Protein AF-A0A5P2CBC9-F1 (afdb_monomer_lite)

pLDDT: mean 93.11, std 8.22, range [53.38, 98.75]

Secondary structure (DSSP, 8-state):
---HHHHHHHHHHHHHHHHHHHHHHHHHHTT--HHHHHHHHTS-HHHHHHHHTT-SPPPHHHHHHHHHHTTEEEEEEE-SS-EEEEEEEPPP-

InterPro domains:
  IPR001387 Cro/C1-type, helix-turn-helix domain [PS50943] (23-77)
  IPR001387 Cro/C1-type, helix-turn-helix domain [SM00530] (22-77)
  IPR001387 Cro/C1-type, helix-turn-helix domain [cd00093] (20-74)
  IPR010982 Lambda repressor-like, DNA-binding domain superfamily [G3DSA:1.10.260.40] (10-86)
  IPR010982 Lambda repressor-like, DNA-binding domain superfamily [SSF47413] (10-85)

Sequence (93 aa):
METPEAAADRAEIRLAMTFAKAVYDRRTELGLTQTEVAERAGLTQAKISRIEGADAVPTLPLLRRVAMALDASLNIALDADHEEVRFVGHPAA

Radius of gyration: 13.96 Å; chains: 1; bounding box: 29×26×44 Å

Structure (mmCIF, N/CA/C/O backbone):
data_AF-A0A5P2CBC9-F1
#
_entry.id   AF-A0A5P2CBC9-F1
#
loop_
_atom_site.group_PDB
_atom_site.id
_atom_site.type_symbol
_atom_site.label_atom_id
_atom_site.label_alt_id
_atom_site.label_comp_id
_atom_site.label_asym_id
_atom_site.label_entity_id
_atom_site.label_seq_id
_atom_site.pdbx_PDB_ins_code
_atom_site.Cartn_x
_atom_site.Cartn_y
_atom_site.Cartn_z
_atom_site.occupancy
_atom_site.B_iso_or_equiv
_atom_site.auth_seq_id
_atom_site.auth_comp_id
_atom_site.auth_asym_id
_atom_site.auth_atom_id
_atom_site.pdbx_PDB_model_num
ATOM 1 N N . MET A 1 1 ? 10.867 1.947 -32.200 1.00 65.31 1 MET A N 1
ATOM 2 C CA . MET A 1 1 ? 10.899 0.807 -31.265 1.00 65.31 1 MET A CA 1
ATOM 3 C C . MET A 1 1 ? 11.263 1.355 -29.907 1.00 65.31 1 MET A C 1
ATOM 5 O O . MET A 1 1 ? 12.112 2.233 -29.841 1.00 65.31 1 MET A O 1
ATOM 9 N N . GLU A 1 2 ? 10.576 0.893 -28.876 1.00 71.25 2 GLU A N 1
ATOM 10 C CA . GLU A 1 2 ? 10.889 1.192 -27.481 1.00 71.25 2 GLU A CA 1
ATOM 11 C C . GLU A 1 2 ? 12.308 0.744 -27.108 1.00 71.25 2 GLU A C 1
ATOM 13 O O . GLU A 1 2 ? 12.762 -0.286 -27.611 1.00 71.25 2 GLU A O 1
ATOM 18 N N . THR A 1 3 ? 12.988 1.450 -26.203 1.00 87.19 3 THR A N 1
ATOM 19 C CA . THR A 1 3 ? 14.181 0.899 -25.547 1.00 87.19 3 THR A CA 1
ATOM 20 C C . THR A 1 3 ? 13.770 -0.030 -24.393 1.00 87.19 3 THR A C 1
ATOM 22 O O . THR A 1 3 ? 12.726 0.188 -23.774 1.00 87.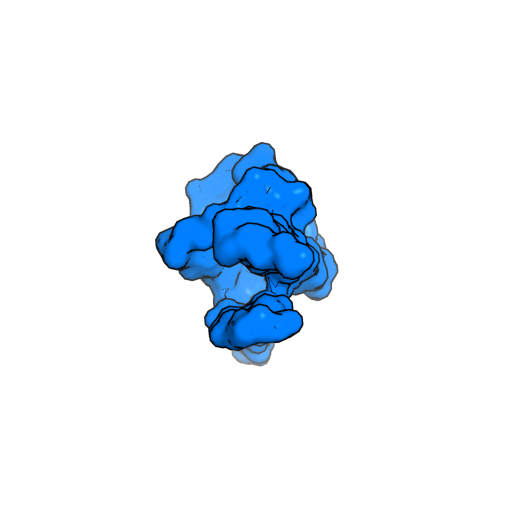19 3 THR A O 1
ATOM 25 N N . PRO A 1 4 ? 14.579 -1.052 -24.053 1.00 82.44 4 PRO A N 1
ATOM 26 C CA . PRO A 1 4 ? 14.321 -1.901 -22.885 1.00 82.44 4 PRO A CA 1
ATOM 27 C C . PRO A 1 4 ? 14.220 -1.116 -21.567 1.00 82.44 4 PRO A C 1
ATOM 29 O O . PRO A 1 4 ? 13.436 -1.472 -20.697 1.00 82.44 4 PRO A O 1
ATOM 32 N N . GLU A 1 5 ? 14.979 -0.026 -21.449 1.00 83.19 5 GLU A N 1
ATOM 33 C CA . GLU A 1 5 ? 14.975 0.873 -20.290 1.00 83.19 5 GLU A CA 1
ATOM 34 C C . GLU A 1 5 ? 13.631 1.602 -20.141 1.00 83.19 5 GLU A C 1
ATOM 36 O O . GLU A 1 5 ? 12.999 1.519 -19.094 1.00 83.19 5 GLU A O 1
ATOM 41 N N . ALA A 1 6 ? 13.104 2.187 -21.224 1.00 85.12 6 ALA A N 1
ATOM 42 C CA . ALA A 1 6 ? 11.797 2.843 -21.193 1.00 85.12 6 ALA A CA 1
ATOM 43 C C . ALA A 1 6 ? 10.651 1.859 -20.888 1.00 85.12 6 ALA A C 1
ATOM 45 O O . ALA A 1 6 ? 9.664 2.224 -20.245 1.00 85.12 6 ALA A O 1
ATOM 46 N N . ALA A 1 7 ? 10.769 0.604 -21.338 1.00 85.50 7 ALA A N 1
ATOM 47 C CA . ALA A 1 7 ? 9.811 -0.447 -21.002 1.00 85.50 7 ALA A CA 1
ATOM 48 C C . ALA A 1 7 ? 9.835 -0.802 -19.506 1.00 85.50 7 ALA A C 1
ATOM 50 O O . ALA A 1 7 ? 8.766 -0.940 -18.906 1.00 85.50 7 ALA A O 1
ATOM 51 N N . ALA A 1 8 ? 11.029 -0.905 -18.913 1.00 85.00 8 ALA A N 1
ATOM 52 C CA . ALA A 1 8 ? 11.215 -1.190 -17.493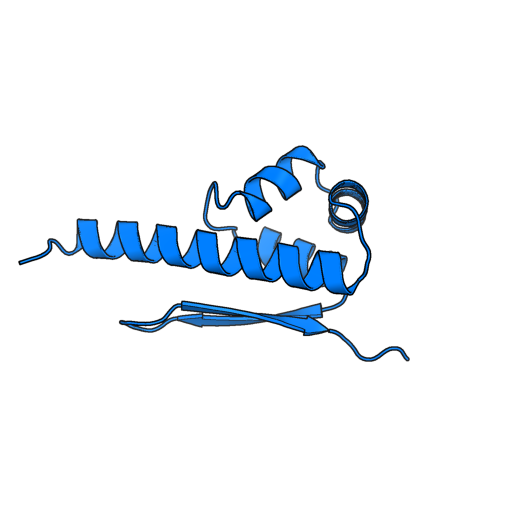 1.00 85.00 8 ALA A CA 1
ATOM 53 C C . ALA A 1 8 ? 10.660 -0.067 -16.605 1.00 85.00 8 ALA A C 1
ATOM 55 O O . ALA A 1 8 ? 9.869 -0.354 -15.707 1.00 85.00 8 ALA A O 1
ATOM 56 N N . ASP A 1 9 ? 10.961 1.197 -16.916 1.00 89.31 9 ASP A N 1
ATOM 57 C CA . ASP A 1 9 ? 10.450 2.350 -16.159 1.00 89.31 9 ASP A CA 1
ATOM 58 C C . ASP A 1 9 ? 8.918 2.376 -16.134 1.00 89.31 9 ASP A C 1
ATOM 60 O O . ASP A 1 9 ? 8.283 2.617 -15.105 1.00 89.31 9 ASP A O 1
ATOM 64 N N . ARG A 1 10 ? 8.280 2.077 -17.271 1.00 88.69 10 ARG A N 1
ATOM 65 C CA . ARG A 1 10 ? 6.818 2.002 -17.319 1.00 88.69 10 ARG A CA 1
ATOM 66 C C . ARG A 1 10 ? 6.257 0.822 -16.543 1.00 88.69 10 ARG A C 1
ATOM 68 O O . ARG A 1 10 ? 5.176 0.970 -15.979 1.00 88.69 10 ARG A O 1
ATOM 75 N N . ALA A 1 11 ? 6.927 -0.328 -16.547 1.00 88.69 11 ALA A N 1
ATOM 76 C CA . ALA A 1 11 ? 6.508 -1.471 -15.738 1.00 88.69 11 ALA A CA 1
ATOM 77 C C . ALA A 1 11 ? 6.586 -1.135 -14.243 1.00 88.69 11 ALA A C 1
ATOM 79 O O . ALA A 1 11 ? 5.657 -1.428 -13.494 1.00 88.69 11 ALA A O 1
ATOM 80 N N . GLU A 1 12 ? 7.635 -0.427 -13.821 1.00 90.06 12 GLU A N 1
ATOM 81 C CA . GLU A 1 12 ? 7.780 0.040 -12.443 1.00 90.06 12 GLU A CA 1
ATOM 82 C C . GLU A 1 12 ? 6.659 1.016 -12.049 1.00 90.06 12 GLU A C 1
ATOM 84 O O . GLU A 1 12 ? 6.012 0.832 -11.015 1.00 90.06 12 GLU A O 1
ATOM 89 N N . ILE A 1 13 ? 6.358 1.999 -12.906 1.00 92.12 13 ILE A N 1
ATOM 90 C CA . ILE A 1 13 ? 5.252 2.945 -12.691 1.00 92.12 13 ILE A CA 1
ATOM 91 C C . ILE A 1 13 ? 3.911 2.206 -12.600 1.00 92.12 13 ILE A C 1
ATOM 93 O O . ILE A 1 13 ? 3.131 2.460 -11.680 1.00 92.12 13 ILE A O 1
ATOM 97 N N . ARG A 1 14 ? 3.633 1.269 -13.518 1.00 92.50 14 ARG A N 1
ATOM 98 C CA . ARG A 1 14 ? 2.391 0.480 -13.487 1.00 92.50 14 ARG A CA 1
ATOM 99 C C . ARG A 1 14 ? 2.281 -0.338 -12.209 1.00 92.50 14 ARG A C 1
ATOM 101 O O . ARG A 1 14 ? 1.236 -0.302 -11.566 1.00 92.50 14 ARG A O 1
ATOM 108 N N . LEU A 1 15 ? 3.356 -1.004 -11.793 1.00 93.50 15 LEU A N 1
ATOM 109 C CA . LEU A 1 15 ? 3.374 -1.776 -10.556 1.00 93.50 15 LEU A CA 1
ATOM 110 C C . LEU A 1 15 ? 3.107 -0.896 -9.326 1.00 93.50 15 LEU A C 1
ATOM 112 O O . LEU A 1 15 ? 2.302 -1.271 -8.470 1.00 93.50 15 LEU A O 1
ATOM 116 N N . ALA A 1 16 ? 3.735 0.282 -9.246 1.00 94.94 16 ALA A N 1
ATOM 117 C CA . ALA A 1 16 ? 3.493 1.234 -8.164 1.00 94.94 16 ALA A CA 1
ATOM 118 C C . ALA A 1 16 ? 2.021 1.681 -8.126 1.00 94.94 16 ALA A C 1
ATOM 120 O O . ALA A 1 16 ? 1.407 1.673 -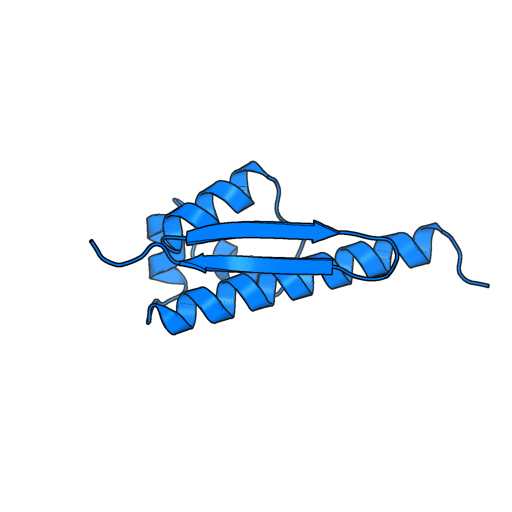7.058 1.00 94.94 16 ALA A O 1
ATOM 121 N N . MET A 1 17 ? 1.427 1.992 -9.284 1.00 95.88 17 MET A N 1
ATOM 122 C CA . MET A 1 17 ? 0.017 2.381 -9.393 1.00 95.88 17 MET A CA 1
ATOM 123 C C . MET A 1 17 ? -0.941 1.245 -9.012 1.00 95.88 17 MET A C 1
ATOM 125 O O . MET A 1 17 ? -1.890 1.470 -8.256 1.00 95.88 17 MET A O 1
ATOM 129 N N . THR A 1 18 ? -0.697 0.022 -9.489 1.00 95.88 18 THR A N 1
ATOM 130 C CA . THR A 1 18 ? -1.530 -1.145 -9.162 1.00 95.88 18 THR A CA 1
ATOM 131 C C . THR A 1 18 ? -1.459 -1.458 -7.668 1.00 95.88 18 THR A C 1
ATOM 133 O O . THR A 1 18 ? -2.492 -1.701 -7.041 1.00 95.88 18 THR A O 1
ATOM 136 N N . PHE A 1 19 ? -0.268 -1.382 -7.062 1.00 96.81 19 PHE A N 1
ATOM 137 C CA . PHE A 1 19 ? -0.117 -1.555 -5.619 1.00 96.81 19 PHE A CA 1
ATOM 138 C C . PHE A 1 19 ? -0.843 -0.463 -4.824 1.00 96.81 19 PHE A C 1
ATOM 140 O O . PHE A 1 19 ? -1.600 -0.779 -3.906 1.00 96.81 19 PHE A O 1
ATOM 147 N N . ALA A 1 20 ? -0.658 0.807 -5.195 1.00 97.88 20 ALA A N 1
ATOM 148 C CA . ALA A 1 20 ? -1.305 1.949 -4.555 1.00 97.88 20 ALA A CA 1
ATOM 149 C C . ALA A 1 20 ? -2.833 1.804 -4.537 1.00 97.88 20 ALA A C 1
ATOM 151 O O . ALA A 1 20 ? -3.468 1.942 -3.487 1.00 97.88 20 ALA A O 1
ATOM 152 N N . LYS A 1 21 ? -3.413 1.440 -5.688 1.00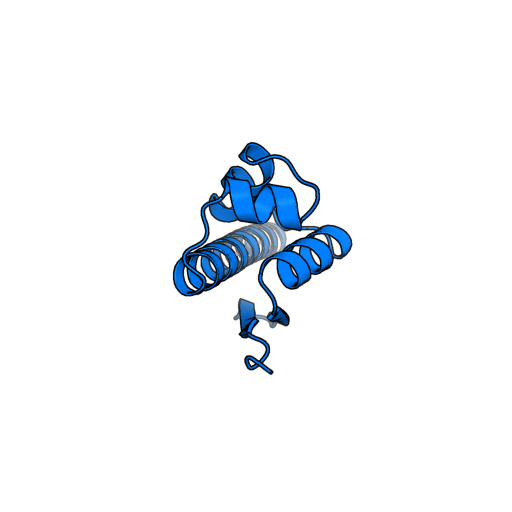 97.94 21 LYS A N 1
ATOM 153 C CA . LYS A 1 21 ? -4.848 1.185 -5.825 1.00 97.94 21 LYS A CA 1
ATOM 154 C C . LYS A 1 21 ? -5.305 0.031 -4.932 1.00 97.94 21 LYS A C 1
ATOM 156 O O . LYS A 1 21 ? -6.290 0.179 -4.218 1.00 97.94 21 LYS A O 1
ATOM 161 N N . ALA A 1 22 ? -4.585 -1.091 -4.927 1.00 97.88 22 ALA A N 1
ATOM 162 C CA . ALA A 1 22 ? -4.947 -2.253 -4.117 1.00 97.88 22 ALA A CA 1
ATOM 163 C C . ALA A 1 22 ? -4.944 -1.940 -2.606 1.00 97.88 22 ALA A C 1
ATOM 165 O O . ALA A 1 22 ? -5.824 -2.404 -1.879 1.00 97.88 22 ALA A O 1
ATOM 166 N N . VAL A 1 23 ? -3.987 -1.128 -2.137 1.00 98.19 23 VAL A N 1
ATOM 167 C CA . VAL A 1 23 ? -3.937 -0.653 -0.744 1.00 98.19 23 VAL A CA 1
ATOM 168 C C . VAL A 1 23 ? -5.139 0.234 -0.426 1.00 98.19 23 VAL A C 1
ATOM 170 O O . VAL A 1 23 ? -5.818 -0.007 0.572 1.00 98.19 23 VAL A O 1
ATOM 173 N N . TYR A 1 24 ? -5.423 1.224 -1.278 1.00 98.56 24 TYR A N 1
ATOM 174 C CA . TYR A 1 24 ? -6.563 2.127 -1.108 1.00 98.56 24 TYR A CA 1
ATOM 175 C C . TYR A 1 24 ? -7.895 1.364 -1.067 1.00 98.56 24 TYR A C 1
ATOM 177 O O . TYR A 1 24 ? -8.693 1.555 -0.146 1.00 98.56 24 TYR A O 1
ATOM 185 N N . ASP A 1 25 ? -8.121 0.470 -2.032 1.00 98.31 25 ASP A N 1
ATOM 186 C CA . ASP A 1 25 ? -9.357 -0.304 -2.151 1.00 98.31 25 ASP A CA 1
ATOM 187 C C . ASP A 1 25 ? -9.590 -1.147 -0.893 1.00 98.31 25 ASP A C 1
ATOM 189 O O . ASP A 1 25 ? -10.637 -1.043 -0.257 1.00 98.31 25 ASP A O 1
ATOM 193 N N . ARG A 1 26 ? -8.585 -1.916 -0.454 1.00 98.06 26 ARG A N 1
ATOM 194 C CA . ARG A 1 26 ? -8.729 -2.753 0.743 1.00 98.06 26 ARG A CA 1
ATOM 195 C C . ARG A 1 26 ? -8.874 -1.922 2.017 1.00 98.06 26 ARG A C 1
ATOM 197 O O . ARG A 1 26 ? -9.662 -2.268 2.894 1.00 98.06 26 ARG A O 1
ATOM 204 N N . ARG A 1 27 ? -8.134 -0.816 2.139 1.00 98.31 27 ARG A N 1
ATOM 205 C CA . ARG A 1 27 ? -8.262 0.094 3.283 1.00 98.31 27 ARG A CA 1
ATOM 206 C C . ARG A 1 27 ? -9.688 0.639 3.394 1.00 98.31 27 ARG A C 1
ATOM 208 O O . ARG A 1 27 ? -10.244 0.668 4.491 1.00 98.31 27 ARG A O 1
ATOM 215 N N . THR A 1 28 ? -10.255 1.090 2.277 1.00 98.19 28 THR A N 1
ATOM 216 C CA . THR A 1 28 ? -11.611 1.655 2.239 1.00 98.19 28 THR A CA 1
ATOM 217 C C . THR A 1 28 ? -12.689 0.600 2.460 1.00 98.19 28 THR A C 1
ATOM 219 O O . THR A 1 28 ? -13.640 0.877 3.185 1.00 98.19 28 THR A O 1
ATOM 222 N N . GLU A 1 29 ? -12.508 -0.619 1.947 1.00 97.62 29 GLU A N 1
ATOM 223 C CA . GLU A 1 29 ? -13.373 -1.770 2.240 1.00 97.62 29 GLU A CA 1
ATOM 224 C C . GLU A 1 29 ? -13.443 -2.066 3.748 1.00 97.62 29 GLU A C 1
ATOM 226 O O . GLU A 1 29 ? -14.510 -2.355 4.283 1.00 97.62 29 GLU A O 1
ATOM 231 N N . LEU A 1 30 ? -12.317 -1.927 4.454 1.00 96.88 30 LEU A N 1
ATOM 232 C CA . LEU A 1 30 ? -12.233 -2.079 5.909 1.00 96.88 30 LEU A CA 1
ATOM 233 C C . LEU A 1 30 ? -12.714 -0.851 6.701 1.00 96.88 30 LEU A C 1
ATOM 235 O O . LEU A 1 30 ? -12.704 -0.884 7.931 1.00 96.88 30 LEU A O 1
ATOM 239 N N . GLY A 1 31 ? -13.087 0.243 6.029 1.00 98.00 31 GLY A N 1
ATOM 240 C CA . GLY A 1 31 ? -13.500 1.490 6.676 1.00 98.00 31 GLY A CA 1
ATOM 241 C C . GLY A 1 31 ? -12.378 2.217 7.424 1.00 98.00 31 GLY A C 1
ATOM 242 O O . GLY A 1 31 ? -12.664 3.009 8.317 1.00 98.00 31 GLY A O 1
ATOM 243 N N . LEU A 1 32 ? -11.112 1.955 7.084 1.00 98.38 32 LEU A N 1
ATOM 244 C CA . LEU A 1 32 ? -9.957 2.512 7.789 1.00 98.38 32 LEU A CA 1
ATOM 245 C C . LEU A 1 32 ? -9.475 3.824 7.164 1.00 98.38 32 LEU A C 1
ATOM 247 O O . LEU A 1 32 ? -9.444 4.019 5.945 1.00 98.38 32 LEU A O 1
ATOM 251 N N . THR A 1 33 ? -8.990 4.717 8.010 1.00 98.69 33 THR A N 1
ATOM 252 C CA . THR A 1 33 ? -8.198 5.885 7.631 1.00 98.69 33 THR A CA 1
ATOM 253 C C . THR A 1 33 ? -6.749 5.490 7.335 1.00 98.69 33 THR A C 1
ATOM 255 O O . THR A 1 33 ? -6.256 4.437 7.746 1.00 98.69 33 THR A O 1
ATOM 258 N N . GLN A 1 34 ? -6.019 6.354 6.624 1.00 98.69 34 GLN A N 1
ATOM 259 C CA . GLN A 1 34 ? -4.587 6.139 6.382 1.00 98.69 34 GLN A CA 1
ATOM 260 C C . GLN A 1 34 ? -3.776 6.108 7.688 1.00 98.69 34 GLN A C 1
ATOM 262 O O . GLN A 1 34 ? -2.787 5.382 7.771 1.00 98.69 34 GLN A O 1
ATOM 267 N N . THR A 1 35 ? -4.187 6.877 8.703 1.00 98.69 35 THR A N 1
ATOM 268 C CA . THR A 1 35 ? -3.550 6.884 10.028 1.00 98.69 35 THR A CA 1
ATOM 269 C C . THR A 1 35 ? -3.708 5.535 10.720 1.00 98.69 35 THR A C 1
ATOM 271 O O . THR A 1 35 ? -2.718 4.985 11.187 1.00 98.69 35 THR A O 1
ATOM 274 N N . GLU A 1 36 ? -4.904 4.945 10.703 1.00 98.75 36 GLU A N 1
ATOM 275 C CA . GLU A 1 36 ? -5.143 3.635 11.323 1.00 98.75 36 GLU A CA 1
ATOM 276 C C . GLU A 1 36 ? -4.339 2.519 10.643 1.00 98.75 36 GLU A C 1
ATOM 278 O O . GLU A 1 36 ? -3.769 1.664 11.320 1.00 98.75 36 GLU A O 1
ATOM 283 N N . VAL A 1 37 ? -4.223 2.531 9.308 1.00 98.50 37 VAL A N 1
ATOM 284 C CA . VAL A 1 37 ? -3.342 1.580 8.603 1.00 98.50 37 VAL A CA 1
ATOM 285 C C . VAL A 1 37 ? -1.878 1.817 8.964 1.00 98.50 37 VAL A C 1
ATOM 287 O O . VAL A 1 37 ? -1.135 0.856 9.160 1.00 98.50 37 VAL A O 1
ATOM 290 N N . ALA A 1 38 ? -1.452 3.076 9.079 1.00 98.44 38 ALA A N 1
ATOM 291 C CA . ALA A 1 38 ? -0.085 3.411 9.456 1.00 98.44 38 ALA A CA 1
ATOM 292 C C . ALA A 1 38 ? 0.261 2.883 10.853 1.00 98.44 38 ALA A C 1
ATOM 294 O O . ALA A 1 38 ? 1.292 2.232 11.015 1.00 98.44 38 ALA A O 1
ATOM 295 N N . GLU A 1 39 ? -0.620 3.091 11.829 1.00 98.50 39 GLU A N 1
ATOM 296 C CA . GLU A 1 39 ? -0.468 2.583 13.194 1.00 98.50 39 GLU A CA 1
ATOM 297 C C . GLU A 1 39 ? -0.362 1.055 13.210 1.00 98.50 39 GLU A C 1
ATOM 299 O O . GLU A 1 39 ? 0.602 0.510 13.753 1.00 98.50 39 GLU A O 1
ATOM 304 N N . ARG A 1 40 ? -1.278 0.358 12.525 1.00 98.19 40 ARG A N 1
ATOM 305 C CA . ARG A 1 40 ? -1.255 -1.111 12.401 1.00 98.19 40 ARG A CA 1
ATOM 306 C C . ARG A 1 40 ? 0.010 -1.631 11.712 1.00 98.19 40 ARG A C 1
ATOM 308 O O . ARG A 1 40 ? 0.507 -2.699 12.062 1.00 98.19 40 ARG A O 1
ATOM 315 N N . ALA A 1 41 ? 0.540 -0.889 10.739 1.00 97.56 41 ALA A N 1
ATOM 316 C CA . ALA A 1 41 ? 1.741 -1.256 9.991 1.00 97.56 41 ALA A CA 1
ATOM 317 C C . ALA A 1 41 ? 3.057 -0.856 10.690 1.00 97.56 41 ALA A C 1
ATOM 319 O O . ALA A 1 41 ? 4.135 -1.219 10.203 1.00 97.56 41 ALA A O 1
ATOM 320 N N . GLY A 1 42 ? 3.003 -0.087 11.785 1.00 97.81 42 GLY A N 1
ATOM 321 C CA . GLY A 1 42 ? 4.185 0.515 12.412 1.00 97.81 42 GLY A CA 1
ATOM 322 C C . GLY A 1 42 ? 4.882 1.539 11.505 1.00 97.81 42 GLY A C 1
ATOM 323 O O . GLY A 1 42 ? 6.111 1.556 11.402 1.00 97.81 42 GLY A O 1
ATOM 324 N N . LEU A 1 43 ? 4.101 2.346 10.787 1.00 97.38 43 LEU A N 1
ATOM 325 C CA . LEU A 1 43 ? 4.540 3.363 9.829 1.00 97.38 43 LEU A CA 1
ATOM 326 C C . LEU A 1 43 ? 3.961 4.737 10.191 1.00 97.38 43 LEU A C 1
ATOM 328 O O . LEU A 1 43 ? 3.132 4.876 11.082 1.00 97.38 43 LEU A O 1
ATOM 332 N N . THR A 1 44 ? 4.382 5.775 9.468 1.00 98.25 44 THR A N 1
ATOM 333 C CA . THR A 1 44 ? 3.758 7.102 9.558 1.00 98.25 44 THR A CA 1
ATOM 334 C C . THR A 1 44 ? 2.604 7.226 8.564 1.00 98.25 44 THR A C 1
ATOM 336 O O . THR A 1 44 ? 2.655 6.641 7.479 1.00 98.25 44 THR A O 1
ATOM 339 N N . GLN A 1 45 ? 1.594 8.048 8.875 1.00 98.19 45 GLN A N 1
ATOM 340 C CA . GLN A 1 45 ? 0.504 8.339 7.932 1.00 98.19 45 GLN A CA 1
ATOM 341 C C . GLN A 1 45 ? 1.044 8.891 6.602 1.00 98.19 45 GLN A C 1
ATOM 343 O O . GLN A 1 45 ? 0.609 8.457 5.540 1.00 98.19 45 GLN A O 1
ATOM 348 N N . ALA A 1 46 ? 2.074 9.746 6.637 1.00 98.06 46 ALA A N 1
ATOM 349 C CA . ALA A 1 46 ? 2.731 10.244 5.430 1.00 98.06 46 ALA A CA 1
ATOM 350 C C . ALA A 1 46 ? 3.342 9.116 4.577 1.00 98.06 46 ALA A C 1
ATOM 352 O O . ALA A 1 46 ? 3.387 9.219 3.355 1.00 98.06 46 ALA A O 1
ATOM 353 N N . LYS A 1 47 ? 3.824 8.024 5.190 1.00 97.44 47 LYS A N 1
ATOM 354 C CA . LYS A 1 47 ? 4.319 6.857 4.445 1.00 97.44 47 LYS A CA 1
ATOM 355 C C . LYS A 1 47 ? 3.181 6.109 3.751 1.00 97.44 47 LYS A C 1
ATOM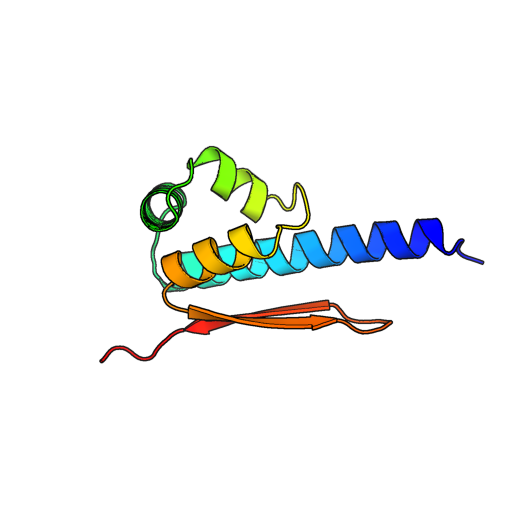 357 O O . LYS A 1 47 ? 3.370 5.740 2.600 1.00 97.44 47 LYS A O 1
ATOM 362 N N . ILE A 1 48 ? 2.029 5.939 4.405 1.00 98.06 48 ILE A N 1
ATOM 363 C CA . ILE A 1 48 ? 0.829 5.356 3.781 1.00 98.06 48 ILE A CA 1
ATOM 364 C C . ILE A 1 48 ? 0.299 6.252 2.657 1.00 98.06 48 ILE A C 1
ATOM 366 O O . ILE A 1 48 ? 0.008 5.753 1.579 1.00 98.06 48 ILE A O 1
ATOM 370 N N . SER A 1 49 ? 0.267 7.571 2.860 1.00 97.88 49 SER A N 1
ATOM 371 C CA . SER A 1 49 ? -0.142 8.530 1.827 1.00 97.88 49 SER A CA 1
ATOM 372 C C . SER A 1 49 ? 0.717 8.418 0.560 1.00 97.88 49 SER A C 1
ATOM 374 O O . SER A 1 49 ? 0.175 8.268 -0.527 1.00 97.88 49 SER A O 1
ATOM 376 N N . ARG A 1 50 ? 2.053 8.366 0.689 1.00 97.31 50 ARG A N 1
ATOM 377 C CA . ARG A 1 50 ? 2.957 8.152 -0.461 1.00 97.31 50 ARG A CA 1
ATOM 378 C C . ARG A 1 50 ? 2.770 6.794 -1.140 1.00 97.31 50 ARG A C 1
ATOM 380 O O . ARG A 1 50 ? 2.923 6.685 -2.350 1.00 97.31 50 ARG A O 1
ATOM 387 N N . ILE A 1 51 ? 2.453 5.754 -0.366 1.00 97.00 51 ILE A N 1
ATOM 388 C CA . ILE A 1 51 ? 2.140 4.428 -0.913 1.00 97.00 51 ILE A CA 1
ATOM 389 C C . ILE A 1 51 ? 0.872 4.498 -1.769 1.00 97.00 51 ILE A C 1
ATOM 391 O O . ILE A 1 51 ? 0.889 4.038 -2.903 1.00 97.00 51 ILE A O 1
ATOM 395 N N . GLU A 1 52 ? -0.201 5.100 -1.257 1.00 97.88 52 GLU A N 1
ATOM 396 C CA . GLU A 1 52 ? -1.456 5.281 -2.004 1.00 97.88 52 GLU A CA 1
ATOM 397 C C . GLU A 1 52 ? -1.336 6.313 -3.138 1.00 97.88 52 GLU A C 1
ATOM 399 O O . GLU A 1 52 ? -2.155 6.316 -4.052 1.00 97.88 52 GLU A O 1
ATOM 404 N N . GLY A 1 53 ? -0.300 7.155 -3.105 1.00 97.44 53 GLY A N 1
ATOM 405 C CA . GLY A 1 53 ? 0.081 8.082 -4.172 1.00 97.44 53 GLY A CA 1
ATOM 406 C C . GLY A 1 53 ? 0.967 7.478 -5.266 1.00 97.44 53 GLY A C 1
ATOM 407 O O . GLY A 1 53 ? 1.285 8.181 -6.219 1.00 97.44 53 GLY A O 1
ATOM 408 N N . ALA A 1 54 ? 1.345 6.198 -5.155 1.00 95.94 54 ALA 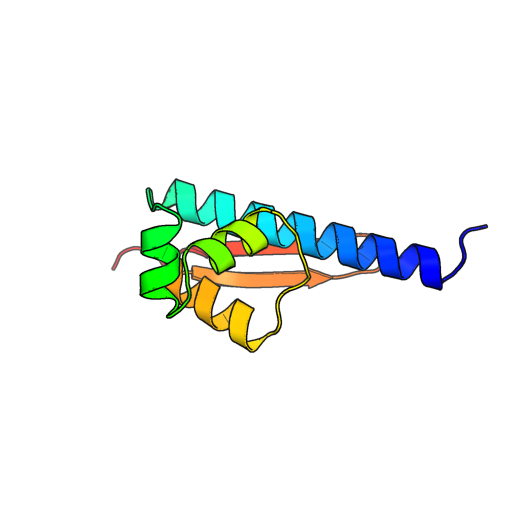A N 1
ATOM 409 C CA . ALA A 1 54 ? 2.238 5.509 -6.092 1.00 95.94 54 ALA A CA 1
ATOM 410 C C . ALA A 1 54 ? 3.638 6.147 -6.238 1.00 95.94 54 ALA A C 1
ATOM 412 O O . ALA A 1 54 ? 4.258 6.037 -7.293 1.00 95.94 54 ALA A O 1
ATOM 413 N N . ASP A 1 55 ? 4.171 6.764 -5.175 1.00 92.50 55 ASP A N 1
ATOM 414 C CA . ASP A 1 55 ? 5.478 7.445 -5.213 1.00 92.50 55 ASP A CA 1
ATOM 415 C C . ASP A 1 55 ? 6.653 6.507 -5.548 1.00 92.50 55 ASP A C 1
ATOM 417 O O . ASP A 1 55 ? 7.676 6.959 -6.059 1.00 92.50 55 ASP A O 1
ATOM 421 N N . ALA A 1 56 ? 6.555 5.223 -5.185 1.00 84.69 56 ALA A N 1
ATOM 422 C CA . ALA A 1 56 ? 7.584 4.218 -5.443 1.00 84.69 56 ALA A CA 1
ATOM 423 C C . ALA A 1 56 ? 7.042 2.791 -5.283 1.00 84.69 56 ALA A C 1
ATOM 425 O O . ALA A 1 56 ? 6.100 2.552 -4.519 1.00 84.69 56 ALA A O 1
ATOM 426 N N . VAL A 1 57 ? 7.716 1.822 -5.911 1.00 88.12 57 VAL A N 1
ATOM 427 C CA . VAL A 1 57 ? 7.456 0.397 -5.671 1.00 88.12 57 VAL A CA 1
ATOM 428 C C . VAL A 1 57 ? 7.884 0.014 -4.241 1.00 88.12 57 VAL A C 1
ATOM 430 O O . VAL A 1 57 ? 9.005 0.315 -3.815 1.00 88.12 57 VAL A O 1
ATOM 433 N N . PRO A 1 58 ? 7.017 -0.645 -3.450 1.00 90.56 58 PRO A N 1
ATOM 434 C CA . PRO A 1 58 ? 7.354 -1.055 -2.092 1.00 90.56 58 PRO A CA 1
ATOM 435 C C . PRO A 1 58 ? 8.351 -2.215 -2.074 1.00 90.56 58 PRO A C 1
ATOM 437 O O . PRO A 1 58 ? 8.336 -3.102 -2.921 1.00 90.56 58 PRO A O 1
ATOM 440 N N . THR A 1 59 ? 9.154 -2.284 -1.015 1.00 94.62 59 THR A N 1
ATOM 441 C CA . THR A 1 59 ? 10.013 -3.444 -0.752 1.00 94.62 59 THR A CA 1
ATOM 442 C C . THR A 1 59 ? 9.212 -4.610 -0.165 1.00 94.62 59 THR A C 1
ATOM 444 O O . THR A 1 59 ? 8.212 -4.395 0.522 1.00 94.62 59 THR A O 1
ATOM 447 N N . LEU A 1 60 ? 9.682 -5.853 -0.336 1.00 95.94 60 LEU A N 1
ATOM 448 C CA . LEU A 1 60 ? 9.027 -7.044 0.238 1.00 95.94 60 LEU A CA 1
ATOM 449 C C . LEU A 1 60 ? 8.712 -6.928 1.749 1.00 95.94 60 LEU A C 1
ATOM 451 O O . LEU A 1 60 ? 7.603 -7.289 2.152 1.00 95.94 60 LEU A O 1
ATOM 455 N N . PRO A 1 61 ? 9.600 -6.381 2.608 1.00 96.38 61 PRO A N 1
ATOM 456 C CA . PRO A 1 61 ? 9.263 -6.153 4.013 1.00 96.38 61 PRO A CA 1
ATOM 457 C C . PRO A 1 61 ? 8.093 -5.183 4.221 1.00 96.38 61 PRO A C 1
ATOM 459 O O . PRO A 1 61 ? 7.289 -5.377 5.133 1.00 96.38 61 PRO A O 1
ATOM 462 N N . LEU A 1 62 ? 7.985 -4.144 3.390 1.00 96.12 62 LEU A N 1
ATOM 463 C CA . LEU A 1 62 ? 6.889 -3.180 3.454 1.00 96.12 62 LEU A CA 1
ATOM 464 C C . LEU A 1 62 ? 5.572 -3.811 2.987 1.00 96.12 62 LEU A C 1
ATOM 466 O O . LEU A 1 62 ? 4.560 -3.642 3.663 1.00 96.12 62 LEU A O 1
ATOM 470 N N . LEU A 1 63 ? 5.607 -4.603 1.911 1.00 97.06 63 LEU A N 1
ATOM 471 C CA . LEU A 1 63 ? 4.458 -5.377 1.432 1.00 97.06 63 LEU A CA 1
ATOM 472 C C . LEU A 1 63 ? 3.859 -6.241 2.550 1.00 97.06 63 LEU A C 1
ATOM 474 O O . LEU A 1 63 ? 2.657 -6.182 2.805 1.00 97.06 63 LEU A O 1
ATOM 478 N N . ARG A 1 64 ? 4.708 -6.974 3.285 1.00 96.94 64 ARG A N 1
ATOM 479 C CA . ARG A 1 64 ? 4.274 -7.805 4.419 1.00 96.94 64 ARG A CA 1
ATOM 480 C C . ARG A 1 64 ? 3.596 -6.987 5.520 1.00 96.94 64 ARG A C 1
ATOM 482 O O . ARG A 1 64 ? 2.560 -7.403 6.028 1.00 96.94 64 ARG A O 1
ATOM 489 N N . ARG A 1 65 ? 4.168 -5.839 5.901 1.00 97.50 65 ARG A N 1
ATOM 490 C CA . ARG A 1 65 ? 3.594 -4.972 6.949 1.00 97.50 65 ARG A CA 1
ATOM 491 C C . ARG A 1 65 ? 2.224 -4.437 6.552 1.00 97.50 65 ARG A C 1
ATOM 493 O O . ARG A 1 65 ? 1.308 -4.464 7.364 1.00 97.50 65 ARG A O 1
ATOM 500 N N . VAL A 1 66 ? 2.088 -3.982 5.308 1.00 97.69 66 VAL A N 1
ATOM 501 C CA . VAL A 1 66 ? 0.823 -3.449 4.790 1.00 97.69 66 VAL A CA 1
ATOM 502 C C . VAL A 1 66 ? -0.237 -4.551 4.699 1.00 97.69 66 VAL A C 1
ATOM 504 O O . VAL A 1 66 ? -1.356 -4.332 5.144 1.00 97.69 66 VAL A O 1
ATOM 507 N N . ALA A 1 67 ? 0.116 -5.752 4.231 1.00 97.81 67 ALA A N 1
ATOM 508 C CA . ALA A 1 67 ? -0.802 -6.896 4.195 1.00 97.81 67 ALA A CA 1
ATOM 509 C C . ALA A 1 67 ? -1.344 -7.260 5.588 1.00 97.81 67 ALA A C 1
ATOM 511 O O . ALA A 1 67 ? -2.552 -7.395 5.769 1.00 97.81 67 ALA A O 1
ATOM 512 N N . MET A 1 68 ? -0.464 -7.320 6.594 1.00 97.38 68 MET A N 1
ATOM 513 C CA . MET A 1 68 ? -0.869 -7.559 7.984 1.00 97.38 68 MET A CA 1
ATOM 514 C C . MET A 1 68 ? -1.766 -6.438 8.529 1.00 97.38 68 MET A C 1
ATOM 516 O O . MET A 1 68 ? -2.758 -6.717 9.195 1.00 97.38 68 MET A O 1
ATOM 520 N N . ALA A 1 69 ? -1.451 -5.174 8.231 1.00 97.88 69 ALA A N 1
ATOM 521 C CA . ALA A 1 69 ? -2.248 -4.030 8.673 1.00 97.88 69 ALA A CA 1
ATOM 522 C C . ALA A 1 69 ? -3.658 -3.991 8.055 1.00 97.88 69 ALA A C 1
ATOM 524 O O . ALA A 1 69 ? -4.594 -3.483 8.678 1.00 97.88 69 ALA A O 1
ATOM 525 N N . LEU A 1 70 ? -3.797 -4.543 6.848 1.00 98.06 70 LEU A N 1
ATOM 526 C CA . LEU A 1 70 ? -5.036 -4.636 6.075 1.00 98.06 70 LEU A CA 1
ATOM 527 C C . LEU A 1 70 ? -5.776 -5.972 6.255 1.00 98.06 70 LEU A C 1
ATOM 529 O O . LEU A 1 70 ? -6.658 -6.285 5.453 1.00 98.06 70 LEU A O 1
ATOM 533 N N . ASP A 1 71 ? -5.405 -6.759 7.269 1.00 96.69 71 ASP A N 1
ATOM 534 C CA . ASP A 1 71 ? -5.980 -8.077 7.564 1.00 96.69 71 ASP A CA 1
ATOM 535 C C . ASP A 1 71 ? -6.225 -8.919 6.299 1.00 96.69 71 ASP A C 1
ATOM 537 O O . ASP A 1 71 ? -7.346 -9.318 5.959 1.00 96.69 71 ASP A O 1
ATOM 541 N N . ALA A 1 72 ? -5.156 -9.070 5.520 1.00 97.44 72 ALA A N 1
ATOM 542 C CA . ALA A 1 72 ? -5.212 -9.695 4.216 1.00 97.44 72 ALA A CA 1
ATOM 543 C C . ALA A 1 72 ? -3.920 -10.440 3.884 1.00 97.44 72 ALA A C 1
ATOM 545 O O . ALA A 1 72 ? -2.824 -10.110 4.344 1.00 97.44 72 ALA A O 1
ATOM 546 N N . SER A 1 73 ? -4.058 -11.417 2.999 1.00 97.38 73 SER A N 1
ATOM 547 C CA . SER A 1 73 ? -2.954 -11.973 2.227 1.00 97.38 73 SER A CA 1
ATOM 548 C C . SER A 1 73 ? -2.729 -11.126 0.973 1.00 97.38 73 SER A C 1
ATOM 550 O O . SER A 1 73 ? -3.677 -10.581 0.413 1.00 97.38 73 SER A O 1
ATOM 552 N N . LEU A 1 74 ? -1.481 -11.002 0.522 1.00 97.00 74 LEU A N 1
ATOM 553 C CA . LEU A 1 74 ? -1.129 -10.238 -0.675 1.00 97.00 74 LEU A CA 1
ATOM 554 C C . LEU A 1 74 ? -0.726 -11.184 -1.805 1.00 97.00 74 LEU A C 1
ATOM 556 O O . LEU A 1 74 ? 0.264 -11.904 -1.680 1.00 97.00 74 LEU A O 1
ATOM 560 N N . ASN A 1 75 ? -1.454 -11.113 -2.915 1.00 96.62 75 ASN A N 1
ATOM 561 C CA . ASN A 1 75 ? -1.149 -11.829 -4.146 1.00 96.62 75 ASN A CA 1
ATOM 562 C C . ASN A 1 75 ? -0.631 -10.836 -5.189 1.00 96.62 75 ASN A C 1
ATOM 564 O O . ASN A 1 75 ? -1.260 -9.804 -5.431 1.00 96.62 75 ASN A O 1
ATOM 568 N N . ILE A 1 76 ? 0.511 -11.158 -5.796 1.00 95.19 76 ILE A N 1
ATOM 569 C CA . ILE A 1 76 ? 1.124 -10.372 -6.868 1.00 95.19 76 ILE A CA 1
ATOM 570 C C . ILE A 1 76 ? 1.391 -11.310 -8.045 1.00 95.19 76 ILE A C 1
ATOM 572 O O . ILE A 1 76 ? 2.028 -12.348 -7.860 1.00 95.19 76 ILE A O 1
ATOM 576 N N . ALA A 1 77 ? 0.926 -10.935 -9.235 1.00 93.94 77 ALA A N 1
ATOM 577 C CA . ALA A 1 77 ? 1.246 -11.610 -10.489 1.00 93.94 77 ALA A CA 1
ATOM 578 C C . ALA A 1 77 ? 1.898 -10.600 -11.439 1.00 93.94 77 ALA A C 1
ATOM 580 O O . ALA A 1 77 ? 1.342 -9.529 -11.665 1.00 93.94 77 ALA A O 1
ATOM 581 N N . LEU A 1 78 ? 3.086 -10.927 -11.949 1.00 91.44 78 LEU A N 1
ATOM 582 C CA . LEU A 1 78 ? 3.860 -10.074 -12.852 1.00 91.44 78 LEU A CA 1
ATOM 583 C C . LEU A 1 78 ? 4.245 -10.898 -14.077 1.00 91.44 78 LEU A C 1
ATOM 585 O O . LEU A 1 78 ? 4.885 -11.943 -13.933 1.00 91.44 78 LEU A O 1
ATOM 589 N N . ASP A 1 79 ? 3.880 -10.424 -15.260 1.00 89.44 79 ASP A N 1
ATOM 590 C CA . ASP A 1 79 ? 4.313 -10.988 -16.536 1.00 89.44 79 ASP A CA 1
ATOM 591 C C . ASP A 1 79 ? 4.736 -9.879 -17.518 1.00 89.44 79 ASP A C 1
ATOM 593 O O . ASP A 1 79 ? 4.967 -8.739 -17.117 1.00 89.44 79 ASP A O 1
ATOM 597 N N . ALA A 1 80 ? 4.943 -10.227 -18.790 1.00 81.88 80 ALA A N 1
ATOM 598 C CA . ALA A 1 80 ? 5.462 -9.299 -19.793 1.00 81.88 80 ALA A CA 1
ATOM 599 C C . ALA A 1 80 ? 4.526 -8.110 -20.077 1.00 81.88 80 ALA A C 1
ATOM 601 O O . ALA A 1 80 ? 5.012 -7.035 -20.429 1.00 81.88 80 ALA A O 1
ATOM 602 N N . ASP A 1 81 ? 3.214 -8.299 -19.915 1.00 81.31 81 ASP A N 1
ATOM 603 C CA . ASP A 1 81 ? 2.192 -7.343 -20.345 1.00 81.31 81 ASP A CA 1
ATOM 604 C C . ASP A 1 81 ? 1.250 -6.922 -19.202 1.00 81.31 81 ASP A C 1
ATOM 606 O O . ASP A 1 81 ? 0.420 -6.025 -19.385 1.00 81.31 81 ASP A O 1
ATOM 610 N N . HIS A 1 82 ? 1.357 -7.553 -18.028 1.00 82.50 82 HIS A N 1
ATOM 611 C CA . HIS A 1 82 ? 0.411 -7.381 -16.937 1.00 82.50 82 HIS A CA 1
ATOM 612 C C . HIS A 1 82 ? 1.051 -7.382 -15.543 1.00 82.50 82 HIS A C 1
ATOM 614 O O . HIS A 1 82 ? 1.822 -8.269 -15.168 1.00 82.50 82 HIS A O 1
ATOM 620 N N . GLU A 1 83 ? 0.638 -6.408 -14.731 1.00 90.62 83 GLU A N 1
ATOM 621 C CA . GLU A 1 83 ? 0.890 -6.363 -13.296 1.00 90.62 83 GLU A CA 1
ATOM 622 C C . GLU A 1 83 ? -0.435 -6.428 -12.522 1.00 90.62 83 GLU A C 1
ATOM 624 O O . GLU A 1 83 ? -1.257 -5.509 -12.579 1.00 90.62 83 GLU A O 1
ATOM 629 N N . GLU A 1 84 ? -0.622 -7.496 -11.747 1.00 93.50 84 GLU A N 1
ATOM 630 C CA . GLU A 1 84 ? -1.750 -7.671 -10.838 1.00 93.50 84 GLU A CA 1
ATOM 631 C C . GLU A 1 84 ? -1.289 -7.593 -9.383 1.00 93.50 84 GLU A C 1
ATOM 633 O O . GLU A 1 84 ? -0.354 -8.282 -8.973 1.00 93.50 84 GLU A O 1
ATOM 638 N N . VAL A 1 85 ? -2.003 -6.813 -8.573 1.00 96.25 85 VAL A N 1
ATOM 639 C CA . VAL A 1 85 ? -1.853 -6.801 -7.117 1.00 96.25 85 VAL A CA 1
ATOM 640 C C . VAL A 1 85 ? -3.233 -6.912 -6.488 1.00 96.25 85 VAL A C 1
ATOM 642 O O . VAL A 1 85 ? -4.113 -6.099 -6.771 1.00 96.25 85 VAL A O 1
ATOM 645 N N . ARG A 1 86 ? -3.427 -7.898 -5.610 1.00 96.94 86 ARG A N 1
ATOM 646 C CA . ARG A 1 86 ? -4.684 -8.092 -4.878 1.00 96.94 86 ARG A CA 1
ATOM 647 C C . ARG A 1 86 ? -4.426 -8.385 -3.407 1.00 96.94 86 ARG A C 1
ATOM 649 O O . ARG A 1 86 ? -3.638 -9.267 -3.072 1.00 96.94 86 ARG A O 1
ATOM 656 N N . PHE A 1 87 ? -5.149 -7.686 -2.535 1.00 97.38 87 PHE A N 1
ATOM 657 C CA . PHE A 1 87 ? -5.282 -8.063 -1.131 1.00 97.38 87 PHE A CA 1
ATOM 658 C C . PHE A 1 87 ? -6.506 -8.965 -0.979 1.00 97.38 87 PHE A C 1
ATOM 660 O O . PHE A 1 87 ? -7.622 -8.566 -1.299 1.00 97.38 87 PHE A O 1
ATOM 667 N N . VAL A 1 88 ? -6.292 -10.186 -0.502 1.00 96.75 88 VAL A N 1
ATOM 668 C CA . VAL A 1 88 ? -7.350 -11.148 -0.195 1.00 96.75 88 VAL A CA 1
ATOM 669 C C . VAL A 1 88 ? -7.603 -11.087 1.300 1.00 96.75 88 VAL A C 1
ATOM 671 O O . VAL A 1 88 ? -6.763 -11.524 2.087 1.00 96.75 88 VAL A O 1
ATOM 674 N N . GLY A 1 89 ? -8.739 -10.510 1.686 1.00 94.44 89 GLY A N 1
ATOM 675 C CA . GLY A 1 89 ? -9.132 -10.402 3.084 1.00 94.44 89 GLY A CA 1
ATOM 676 C C . GLY A 1 89 ? -9.239 -11.760 3.764 1.00 94.44 89 GLY A C 1
ATOM 677 O O . GLY A 1 89 ? -9.735 -12.718 3.167 1.00 94.44 89 GLY A O 1
ATOM 678 N N . HIS A 1 90 ? -8.798 -11.843 5.016 1.00 89.56 90 HIS A N 1
ATOM 679 C CA . HIS A 1 90 ? -9.099 -13.016 5.823 1.00 89.56 90 HIS A CA 1
ATOM 680 C C . HIS A 1 90 ? -10.588 -12.999 6.206 1.00 89.56 90 HIS A C 1
ATOM 682 O O . HIS A 1 90 ? -11.134 -11.931 6.495 1.00 89.56 90 HIS A O 1
ATOM 688 N N . PRO A 1 91 ? -11.281 -14.150 6.170 1.00 74.88 91 PRO A N 1
ATOM 689 C CA . PRO A 1 91 ? -12.648 -14.224 6.662 1.00 74.88 91 PRO A CA 1
ATOM 690 C C . PRO A 1 91 ? -12.678 -13.853 8.148 1.00 74.88 91 PRO A C 1
ATOM 692 O O . PRO A 1 91 ? -11.792 -14.252 8.906 1.00 74.88 91 PRO A O 1
ATOM 695 N N . ALA A 1 92 ? -13.704 -13.103 8.555 1.00 63.06 92 ALA A N 1
ATOM 696 C CA . ALA A 1 92 ? -13.976 -12.886 9.969 1.00 63.06 92 ALA A CA 1
ATOM 697 C C . ALA A 1 92 ? -14.206 -14.255 10.631 1.00 63.06 92 ALA A C 1
ATOM 699 O O . ALA A 1 92 ? -15.007 -15.049 10.130 1.00 63.06 92 ALA A O 1
ATOM 700 N N . ALA A 1 93 ? -13.440 -14.534 11.688 1.00 53.38 93 ALA A N 1
ATOM 701 C CA . ALA A 1 93 ? -13.568 -15.749 12.489 1.00 53.38 93 ALA A CA 1
ATOM 702 C C . ALA A 1 93 ? -14.917 -15.817 13.218 1.00 53.38 93 ALA A C 1
ATOM 704 O O . ALA A 1 93 ? -15.443 -14.741 13.590 1.00 53.38 93 ALA A O 1
#

Organism: Streptomyces venezuelae (NCBI:txid54571)

Foldseek 3Di:
DDDPVNLVVVLFLVQLQQQLVQLVVLCVVVVHDLCQLQVQLVHHSVVNVCSNVSVGRDDPSSVVSSLRSSQFDWDWDDDSPDTHIHTHHDDDD